Protein AF-A0A3N5TK48-F1 (afdb_monomer)

Solvent-accessible surface area (backbone atoms only — not comparable to full-atom values): 9896 Å² total; per-residue (Å²): 134,75,88,79,66,65,80,74,73,86,67,83,70,77,88,81,70,87,84,55,65,58,70,50,89,96,55,61,28,35,36,50,91,92,41,78,21,57,42,96,61,66,46,73,59,64,69,67,41,48,80,81,38,87,64,22,60,37,51,50,31,37,48,25,30,76,66,38,22,40,30,33,41,33,54,82,39,66,94,50,43,60,59,43,41,69,45,32,93,37,57,34,28,36,30,39,68,83,46,91,56,58,66,60,40,52,55,49,50,53,51,43,52,75,53,63,42,76,47,77,46,76,62,83,88,67,91,50,62,74,87,48,67,68,40,64,75,64,70,58,82,63,101,65,90,66,67,71,55,99,64,82,84,66,88,84,71,83,128

Nearest PDB structures (foldseek):
  5zbm-assembly2_B  TM=8.823E-01  e=1.093E-10  Nicotiana benthamiana
  5zbm-assembly1_A  TM=8.783E-01  e=1.514E-10  Nicotiana benthamiana
  1al7-assembly1_A  TM=8.445E-01  e=3.307E-10  Spinacia oleracea
  5zbn-assembly3_C  TM=8.612E-01  e=2.048E-09  Nicotiana benthamiana
  5zbn-assembly2_B  TM=8.604E-01  e=3.027E-09  Nicotiana benthamiana

Structure (mmCIF, N/CA/C/O backbone):
data_AF-A0A3N5TK48-F1
#
_entry.id   AF-A0A3N5TK48-F1
#
loop_
_atom_site.group_PDB
_atom_site.id
_atom_site.type_symbol
_atom_site.label_atom_id
_atom_site.label_alt_id
_atom_site.label_comp_id
_atom_site.label_asym_id
_atom_site.label_entity_id
_atom_site.label_seq_id
_atom_site.pdbx_PDB_ins_code
_atom_site.Cartn_x
_atom_site.Cartn_y
_atom_site.Cartn_z
_atom_site.occupancy
_atom_site.B_iso_or_equiv
_atom_site.auth_seq_id
_atom_site.auth_comp_id
_atom_site.auth_asym_id
_atom_site.auth_atom_id
_atom_site.pdbx_PDB_model_num
ATOM 1 N N . MET A 1 1 ? 28.668 -9.482 5.959 1.00 42.69 1 MET A N 1
ATOM 2 C CA . MET A 1 1 ? 27.608 -8.812 6.744 1.00 42.69 1 MET A CA 1
ATOM 3 C C . MET A 1 1 ? 26.898 -9.912 7.527 1.00 42.69 1 MET A C 1
ATOM 5 O O . MET A 1 1 ? 26.417 -10.837 6.895 1.00 42.69 1 MET A O 1
ATOM 9 N N . ASP A 1 2 ? 26.994 -9.922 8.860 1.00 41.50 2 ASP A N 1
ATOM 10 C CA . ASP A 1 2 ? 26.595 -11.064 9.711 1.00 41.50 2 ASP A CA 1
ATOM 11 C C . ASP A 1 2 ? 25.060 -11.125 9.914 1.00 41.50 2 ASP A C 1
ATOM 13 O O . ASP A 1 2 ? 24.502 -10.175 10.470 1.00 41.50 2 ASP A O 1
ATOM 17 N N . PRO A 1 3 ? 24.371 -12.211 9.504 1.00 46.03 3 PRO A N 1
ATOM 18 C CA . PRO A 1 3 ? 22.926 -12.391 9.681 1.00 46.03 3 PRO A CA 1
ATOM 19 C C . PRO A 1 3 ? 22.508 -12.740 11.124 1.00 46.03 3 PRO A C 1
ATOM 21 O O . PRO A 1 3 ? 21.320 -12.903 11.387 1.00 46.03 3 PRO A O 1
ATOM 24 N N . ARG A 1 4 ? 23.449 -12.827 12.077 1.00 48.75 4 ARG A N 1
ATOM 25 C CA . ARG A 1 4 ? 23.180 -13.067 13.510 1.00 48.75 4 ARG A CA 1
ATOM 26 C C . ARG A 1 4 ? 23.102 -11.799 14.358 1.00 48.75 4 ARG A C 1
ATOM 28 O O . ARG A 1 4 ? 23.160 -11.877 15.585 1.00 48.75 4 ARG A O 1
ATOM 35 N N . ARG A 1 5 ? 22.945 -10.620 13.749 1.00 43.94 5 ARG A N 1
ATOM 36 C CA . ARG A 1 5 ? 22.490 -9.459 14.521 1.00 43.94 5 ARG A CA 1
ATOM 37 C C . ARG A 1 5 ? 21.071 -9.761 15.002 1.00 43.94 5 ARG A C 1
ATOM 39 O O . ARG A 1 5 ? 20.143 -9.742 14.200 1.00 43.94 5 ARG A O 1
ATOM 46 N N . GLU A 1 6 ? 20.926 -10.043 16.302 1.00 41.06 6 GLU A N 1
ATOM 47 C CA . GLU A 1 6 ? 19.643 -9.934 17.007 1.00 41.06 6 GLU A CA 1
ATOM 48 C C . GLU A 1 6 ? 18.884 -8.709 16.475 1.00 41.06 6 GLU A C 1
ATOM 50 O O . GLU A 1 6 ? 19.536 -7.684 16.218 1.00 41.06 6 GLU A O 1
ATOM 55 N N . PRO A 1 7 ? 17.544 -8.760 16.320 1.00 46.16 7 PRO A N 1
ATOM 56 C CA . PRO A 1 7 ? 16.786 -7.551 16.037 1.00 46.16 7 PRO A CA 1
ATOM 57 C C . PRO A 1 7 ? 17.193 -6.536 17.098 1.00 46.16 7 PRO A C 1
ATOM 59 O O . PRO A 1 7 ? 17.013 -6.782 18.292 1.00 46.16 7 PRO A O 1
ATOM 62 N N . ALA A 1 8 ? 17.854 -5.458 16.664 1.00 47.41 8 ALA A N 1
ATOM 63 C CA . ALA A 1 8 ? 18.360 -4.443 17.565 1.00 47.41 8 ALA A CA 1
ATOM 64 C C . ALA A 1 8 ? 17.196 -4.064 18.477 1.00 47.41 8 ALA A C 1
ATOM 66 O O . ALA A 1 8 ? 16.165 -3.610 17.979 1.00 47.41 8 ALA A O 1
ATOM 67 N N . ARG A 1 9 ? 17.324 -4.347 19.785 1.00 45.56 9 ARG A N 1
ATOM 68 C CA . ARG A 1 9 ? 16.302 -3.992 20.773 1.00 45.56 9 ARG A CA 1
ATOM 69 C C . ARG A 1 9 ? 15.872 -2.570 20.454 1.00 45.56 9 ARG A C 1
ATOM 71 O O . ARG A 1 9 ? 16.748 -1.703 20.395 1.00 45.56 9 ARG A O 1
ATOM 78 N N . LEU A 1 10 ? 14.575 -2.355 20.216 1.00 40.59 10 LEU A N 1
ATOM 79 C CA . LEU A 1 10 ? 13.999 -1.024 20.053 1.00 40.59 10 LEU A CA 1
ATOM 80 C C . LEU A 1 10 ? 14.363 -0.230 21.315 1.00 40.59 10 LEU A C 1
ATOM 82 O O . LEU A 1 10 ? 13.679 -0.287 22.334 1.00 40.59 10 LEU A O 1
ATOM 86 N N . ARG A 1 11 ? 15.501 0.467 21.291 1.00 42.59 11 ARG A N 1
ATOM 87 C CA . ARG A 1 11 ? 15.764 1.538 22.235 1.00 42.59 11 ARG A CA 1
ATOM 88 C C . ARG A 1 11 ? 14.782 2.614 21.828 1.00 42.59 11 ARG A C 1
ATOM 90 O O . ARG A 1 11 ? 14.795 3.022 20.670 1.00 42.59 11 ARG A O 1
ATOM 97 N N . ALA A 1 12 ? 13.918 3.009 22.758 1.00 44.69 12 ALA A N 1
ATOM 98 C CA . ALA A 1 12 ? 13.071 4.174 22.592 1.00 44.69 12 ALA A CA 1
ATOM 99 C C . ALA A 1 12 ? 13.972 5.344 22.172 1.00 44.69 12 ALA A C 1
ATOM 101 O O . ALA A 1 12 ? 14.741 5.872 22.975 1.00 44.69 12 ALA A O 1
ATOM 102 N N . LEU A 1 13 ? 13.959 5.660 20.879 1.00 43.06 13 LEU A N 1
ATOM 103 C CA . LEU A 1 13 ? 14.548 6.879 20.358 1.00 43.06 13 LEU A CA 1
ATOM 104 C C . LEU A 1 13 ? 13.696 8.008 20.938 1.00 43.06 13 LEU A C 1
ATOM 106 O O . LEU A 1 13 ? 12.469 7.963 20.834 1.00 43.06 13 LEU A O 1
ATOM 110 N N . GLY A 1 14 ? 14.352 8.939 21.634 1.00 40.03 14 GLY A N 1
ATOM 111 C CA . GLY A 1 14 ? 13.708 10.077 22.286 1.00 40.03 14 GLY A CA 1
ATOM 112 C C . GLY A 1 14 ? 12.764 10.802 21.330 1.00 40.03 14 GLY A C 1
ATOM 113 O O . GLY A 1 14 ? 13.071 10.929 20.148 1.00 40.03 14 GLY A O 1
ATOM 114 N N . ASP A 1 15 ? 11.617 11.210 21.869 1.00 45.62 15 ASP A N 1
ATOM 115 C CA . ASP A 1 15 ? 10.417 11.657 21.160 1.00 45.62 15 ASP A CA 1
ATOM 116 C C . ASP A 1 15 ? 10.693 12.783 20.142 1.00 45.62 15 ASP A C 1
ATOM 118 O O . ASP A 1 15 ? 10.875 13.940 20.535 1.00 45.62 15 ASP A O 1
ATOM 122 N N . PRO A 1 16 ? 10.741 12.483 18.830 1.00 43.84 16 PRO A N 1
ATOM 123 C CA . PRO A 1 16 ? 10.844 13.496 17.802 1.00 43.84 16 PRO A CA 1
ATOM 124 C C . PRO A 1 16 ? 9.425 13.861 17.351 1.00 43.84 16 PRO A C 1
ATOM 126 O O . PRO A 1 16 ? 8.754 13.076 16.684 1.00 43.84 16 PRO A O 1
ATOM 129 N N . SER A 1 17 ? 9.021 15.091 17.675 1.00 41.19 17 SER A N 1
ATOM 130 C CA . SER A 1 17 ? 7.797 15.809 17.273 1.00 41.19 17 SER A CA 1
ATOM 131 C C . SER A 1 17 ? 6.528 15.567 18.114 1.00 41.19 17 SER A C 1
ATOM 133 O O . SER A 1 17 ? 5.862 14.538 18.047 1.00 41.19 17 SER A O 1
ATOM 135 N N . ALA A 1 18 ? 6.148 16.615 18.849 1.00 46.41 18 ALA A N 1
ATOM 136 C CA . ALA A 1 18 ? 4.893 16.747 19.586 1.00 46.41 18 ALA A CA 1
ATOM 137 C C . ALA 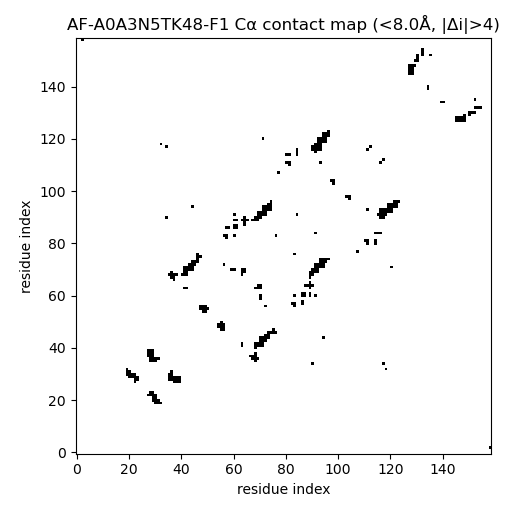A 1 18 ? 3.661 16.995 18.681 1.00 46.41 18 ALA A C 1
ATOM 139 O O . ALA A 1 18 ? 2.554 17.132 19.193 1.00 46.41 18 ALA A O 1
ATOM 140 N N . ASP A 1 19 ? 3.829 17.023 17.354 1.00 49.12 19 ASP A N 1
ATOM 141 C CA . ASP A 1 19 ? 2.7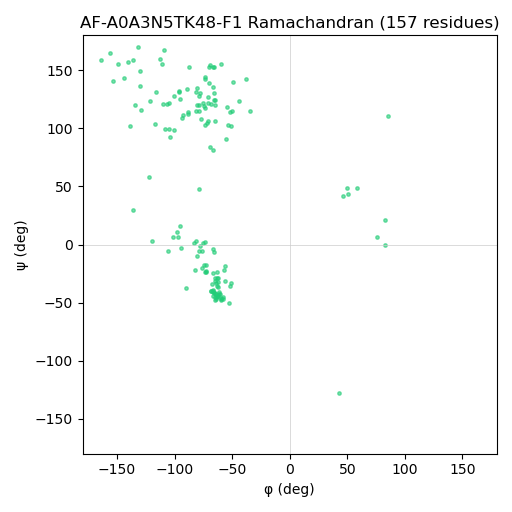73 17.417 16.406 1.00 49.12 19 ASP A CA 1
ATOM 142 C C . ASP A 1 19 ? 1.959 16.251 15.821 1.00 49.12 19 ASP A C 1
ATOM 144 O O . ASP A 1 19 ? 1.008 16.478 15.079 1.00 49.12 19 ASP A O 1
ATOM 148 N N . ALA A 1 20 ? 2.282 14.997 16.150 1.00 53.59 20 ALA A N 1
ATOM 149 C CA . ALA A 1 20 ? 1.630 13.835 15.531 1.00 53.59 20 ALA A CA 1
ATOM 150 C C . ALA A 1 20 ? 0.894 12.907 16.508 1.00 53.59 20 ALA A C 1
ATOM 152 O O . ALA A 1 20 ? 0.429 11.848 16.096 1.00 53.59 20 ALA A O 1
ATOM 153 N N . ARG A 1 21 ? 0.838 13.225 17.809 1.00 56.31 21 ARG A N 1
ATOM 154 C CA . ARG A 1 21 ? 0.371 12.272 18.829 1.00 56.31 21 ARG A CA 1
ATOM 155 C C . ARG A 1 21 ? -0.514 12.936 19.871 1.00 56.31 21 ARG A C 1
ATOM 157 O O . ARG A 1 21 ? -0.026 13.500 20.846 1.00 56.31 21 ARG A O 1
ATOM 164 N N . ARG A 1 22 ? -1.827 12.753 19.743 1.00 57.84 22 ARG A N 1
ATOM 165 C CA . ARG A 1 22 ? -2.741 12.891 20.880 1.00 57.84 22 ARG A CA 1
ATOM 166 C C . ARG A 1 22 ? -3.093 11.497 21.394 1.00 57.84 22 ARG A C 1
ATOM 168 O O . ARG A 1 22 ? -3.937 10.817 20.823 1.00 57.84 22 ARG A O 1
ATOM 175 N N . SER A 1 23 ? -2.416 11.056 22.453 1.00 58.44 23 SER A N 1
ATOM 176 C CA . SER A 1 23 ? -2.809 9.843 23.180 1.00 58.44 23 SER A CA 1
ATOM 177 C C . SER A 1 23 ? -4.103 10.126 23.943 1.00 58.44 23 SER A C 1
ATOM 179 O O . SER A 1 23 ? -4.172 11.063 24.743 1.00 58.44 23 SER A O 1
ATOM 181 N N . LEU A 1 24 ? -5.148 9.346 23.670 1.00 58.47 24 LEU A N 1
ATOM 182 C CA . LEU A 1 24 ? -6.387 9.377 24.443 1.00 58.47 24 LEU A CA 1
ATOM 183 C C . LEU A 1 24 ? -6.161 8.536 25.711 1.00 58.47 24 LEU A C 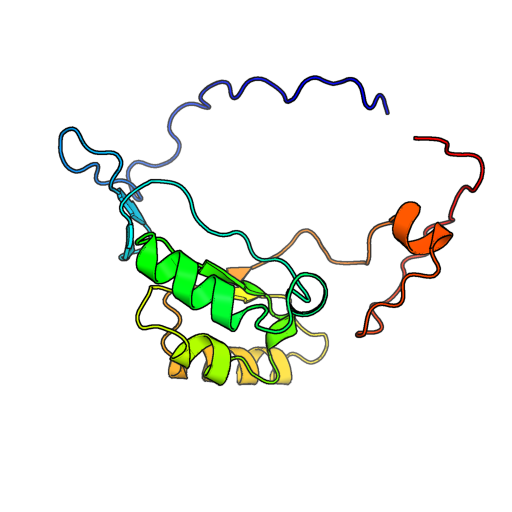1
ATOM 185 O O . LEU A 1 24 ? -5.801 7.365 25.628 1.00 58.47 24 LEU A O 1
ATOM 189 N N . ALA A 1 25 ? -6.300 9.169 26.879 1.00 53.00 25 ALA A N 1
ATOM 190 C CA . ALA A 1 25 ? -5.928 8.657 28.202 1.00 53.00 25 ALA A CA 1
ATOM 191 C C . ALA A 1 25 ? -6.109 7.131 28.395 1.00 53.00 25 ALA A C 1
ATOM 193 O O . ALA A 1 25 ? -7.228 6.626 28.417 1.00 53.00 25 ALA A O 1
ATOM 194 N N . GLY A 1 26 ? -4.996 6.409 28.592 1.00 65.38 26 GLY A N 1
ATOM 195 C CA . GLY A 1 26 ? -4.974 5.012 29.054 1.00 65.38 26 GLY A CA 1
ATOM 196 C C . GLY A 1 26 ? -5.179 3.918 27.994 1.00 65.38 26 GLY A C 1
ATOM 197 O O . GLY A 1 26 ? -5.129 2.743 28.353 1.00 65.38 26 GLY A O 1
ATOM 198 N N . GLY A 1 27 ? -5.382 4.267 26.718 1.00 76.44 27 GLY A N 1
ATOM 199 C CA . GLY A 1 27 ? -5.505 3.315 25.604 1.00 76.44 27 GLY A CA 1
ATOM 200 C C . GLY A 1 27 ? -4.308 3.328 24.644 1.00 76.44 27 GLY A C 1
ATOM 201 O O . GLY A 1 27 ? -3.493 4.247 24.658 1.00 76.44 27 GLY A O 1
ATOM 202 N N . SER A 1 28 ? -4.212 2.323 23.767 1.00 86.88 28 SER A N 1
ATOM 203 C CA . SER A 1 28 ? -3.243 2.301 22.655 1.00 86.88 28 SER A CA 1
ATOM 204 C C . SER A 1 28 ? -3.641 3.202 21.479 1.00 86.88 28 SER A C 1
ATOM 206 O O . SER A 1 28 ? -2.872 3.337 20.531 1.00 86.88 28 SER A O 1
ATOM 208 N N . SER A 1 29 ? -4.829 3.809 21.521 1.00 92.06 29 SER A N 1
ATOM 209 C CA . SER A 1 29 ? -5.352 4.605 20.416 1.00 92.06 29 SER A CA 1
ATOM 210 C C . SER A 1 29 ? -4.590 5.916 20.237 1.00 92.06 29 SER A C 1
ATOM 212 O O . SER A 1 29 ? -4.246 6.600 21.207 1.00 92.06 29 SER A O 1
ATOM 214 N N . ILE A 1 30 ? -4.349 6.258 18.973 1.00 93.81 30 ILE A N 1
ATOM 215 C CA . ILE A 1 30 ? -3.720 7.507 18.556 1.00 93.81 30 ILE A CA 1
ATOM 216 C C . ILE A 1 30 ? -4.477 8.100 17.368 1.00 93.81 30 ILE A C 1
ATOM 218 O O . ILE A 1 30 ? -5.147 7.390 16.618 1.00 93.81 30 ILE A O 1
ATOM 222 N N . GLU A 1 31 ? -4.313 9.401 17.173 1.00 93.25 31 GLU A N 1
ATOM 223 C CA . GLU A 1 31 ? -4.644 10.074 15.922 1.00 93.25 31 GLU A CA 1
ATOM 224 C C . GLU A 1 31 ? -3.352 10.296 15.131 1.00 93.25 31 GLU A C 1
ATOM 226 O O . GLU A 1 31 ? -2.385 10.827 15.675 1.00 93.25 31 GLU A O 1
ATOM 231 N N . LEU A 1 32 ? -3.322 9.868 13.870 1.00 92.50 32 LEU A N 1
ATOM 232 C CA . LEU A 1 32 ? -2.166 9.964 12.986 1.00 92.50 32 LEU A CA 1
ATOM 233 C C . LEU A 1 32 ? -2.595 10.600 11.659 1.00 92.50 32 LEU A C 1
ATOM 235 O O . LEU A 1 32 ? -3.402 10.023 10.934 1.00 92.50 32 LEU A O 1
ATOM 239 N N . LEU A 1 33 ? -2.061 11.786 11.341 1.00 90.88 33 LEU A N 1
ATOM 240 C CA . LEU A 1 33 ? -2.416 12.564 10.138 1.00 90.88 33 LEU A CA 1
ATOM 241 C C . LEU A 1 33 ? -3.942 12.748 9.966 1.00 90.88 33 LEU A C 1
ATOM 243 O O . LEU A 1 33 ? -4.479 12.555 8.878 1.00 90.88 33 LEU A O 1
ATOM 247 N N . GLY A 1 34 ? -4.656 13.055 11.055 1.00 89.62 34 GLY A N 1
ATOM 248 C CA . GLY A 1 34 ? -6.117 13.214 11.055 1.00 89.62 34 GLY A CA 1
ATOM 249 C C . GLY A 1 34 ? -6.914 11.903 11.006 1.00 89.62 34 GLY A C 1
ATOM 250 O O . GLY A 1 34 ? -8.134 11.932 10.873 1.00 89.62 34 GLY A O 1
ATOM 251 N N . THR A 1 35 ? -6.249 10.744 11.102 1.00 90.69 35 THR A N 1
ATOM 252 C CA . THR A 1 35 ? -6.890 9.421 11.137 1.00 90.69 35 THR A CA 1
ATOM 253 C C . THR A 1 35 ? -6.765 8.792 12.522 1.00 90.69 35 THR A C 1
ATOM 255 O O . THR A 1 35 ? -5.657 8.530 12.989 1.00 90.69 35 THR A O 1
ATOM 258 N N . SER A 1 36 ? -7.891 8.478 13.161 1.00 93.00 36 SER A N 1
ATOM 259 C CA . SER A 1 36 ? -7.906 7.724 14.420 1.00 93.00 36 SER A CA 1
ATOM 260 C C . SER A 1 36 ? -7.689 6.229 14.179 1.00 93.00 36 SER A C 1
ATOM 262 O O . SER A 1 36 ? -8.380 5.626 13.358 1.00 93.00 36 SER A O 1
ATOM 264 N N . ILE A 1 37 ? -6.764 5.625 14.927 1.00 95.00 37 ILE A N 1
ATOM 265 C CA . ILE A 1 37 ? -6.497 4.179 14.929 1.00 95.00 37 ILE A CA 1
ATOM 266 C C . ILE A 1 37 ? -6.466 3.634 16.362 1.00 95.00 37 ILE A C 1
ATOM 268 O O . ILE A 1 37 ? -6.098 4.346 17.301 1.00 95.00 37 ILE A O 1
ATOM 272 N N . ASP A 1 38 ? -6.849 2.368 16.550 1.00 94.94 38 ASP A N 1
ATOM 273 C CA . ASP A 1 38 ? -6.975 1.756 17.890 1.00 94.94 38 ASP A CA 1
ATOM 274 C C . ASP A 1 38 ? -5.612 1.398 18.523 1.00 94.94 38 ASP A C 1
ATOM 276 O O . ASP A 1 38 ? -5.503 1.252 19.744 1.00 94.94 38 ASP A O 1
ATOM 280 N N . ALA A 1 39 ? -4.557 1.280 17.713 1.00 93.31 39 ALA A N 1
ATOM 281 C CA . ALA A 1 39 ? -3.185 1.002 18.142 1.00 93.31 39 ALA A CA 1
ATOM 282 C C . ALA A 1 39 ? -2.169 1.648 17.180 1.00 93.31 39 ALA A C 1
ATOM 284 O O . ALA A 1 39 ? -2.491 1.816 16.004 1.00 93.31 39 ALA A O 1
ATOM 285 N N . PRO A 1 40 ? -0.925 1.950 17.609 1.00 94.31 40 PRO A N 1
ATOM 286 C CA . PRO A 1 40 ? 0.095 2.586 16.770 1.00 94.31 40 PRO A CA 1
ATOM 287 C C . PRO A 1 40 ? 0.767 1.577 15.816 1.00 94.31 40 PRO A C 1
ATOM 289 O O . PRO A 1 40 ? 1.991 1.493 15.736 1.00 94.31 40 PRO A O 1
ATOM 292 N N . VAL A 1 41 ? -0.033 0.762 15.129 1.00 95.81 41 VAL A N 1
ATOM 293 C CA . VAL A 1 41 ? 0.411 -0.307 14.228 1.00 95.81 41 VAL A CA 1
ATOM 294 C C . VAL A 1 41 ? -0.412 -0.232 12.956 1.00 95.81 41 VAL A C 1
ATOM 296 O O . VAL A 1 41 ? -1.628 -0.375 13.019 1.00 95.81 41 VAL A O 1
ATOM 299 N N . LEU A 1 42 ? 0.249 -0.040 11.816 1.00 97.81 42 LEU A N 1
ATOM 300 C CA . LEU A 1 42 ? -0.361 0.043 10.489 1.00 97.81 42 LEU A CA 1
ATOM 301 C C . LEU A 1 42 ? 0.047 -1.169 9.645 1.00 97.81 42 LEU A C 1
ATOM 303 O O . LEU A 1 42 ? 1.085 -1.787 9.894 1.00 97.81 42 LEU A O 1
ATOM 307 N N . VAL A 1 43 ? -0.726 -1.472 8.601 1.00 98.50 43 VAL A N 1
ATOM 308 C CA . VAL A 1 43 ? -0.295 -2.432 7.577 1.00 98.50 43 VAL A CA 1
ATOM 309 C C . VAL A 1 43 ? 0.630 -1.717 6.594 1.00 98.50 43 VAL A C 1
ATOM 311 O O . VAL A 1 43 ? 0.203 -0.804 5.888 1.00 98.50 43 VAL A O 1
ATOM 314 N N . ALA A 1 44 ? 1.898 -2.128 6.560 1.00 98.38 44 ALA A N 1
ATOM 315 C CA . ALA A 1 44 ? 2.899 -1.601 5.636 1.00 98.38 44 ALA A CA 1
ATOM 316 C C . ALA A 1 44 ? 2.561 -1.946 4.169 1.00 98.38 44 ALA A C 1
ATOM 318 O O . ALA A 1 44 ? 1.932 -2.979 3.918 1.00 98.38 44 ALA A O 1
ATOM 319 N N . PRO A 1 45 ? 3.005 -1.134 3.192 1.00 98.00 45 PRO A N 1
ATOM 320 C CA . PRO A 1 45 ? 2.782 -1.440 1.788 1.00 98.00 45 PRO A CA 1
ATOM 321 C C . PRO A 1 45 ? 3.648 -2.623 1.359 1.00 98.00 45 PRO A C 1
ATOM 323 O O . PRO A 1 45 ? 4.866 -2.619 1.531 1.00 98.00 45 PRO A O 1
ATOM 326 N N . TRP A 1 46 ? 3.018 -3.634 0.766 1.00 95.81 46 TRP A N 1
ATOM 327 C CA . TRP A 1 46 ? 3.704 -4.764 0.146 1.00 95.81 46 TRP A CA 1
ATOM 328 C C . TRP A 1 46 ? 2.946 -5.221 -1.098 1.00 95.81 46 TRP A C 1
ATOM 330 O O . TRP A 1 46 ? 1.716 -5.145 -1.153 1.00 95.81 46 TRP A O 1
ATOM 340 N N . ALA A 1 47 ? 3.709 -5.630 -2.109 1.00 92.56 47 ALA A N 1
ATOM 341 C CA . ALA A 1 47 ? 3.218 -5.890 -3.454 1.00 92.56 47 ALA A CA 1
ATOM 342 C C . ALA A 1 47 ? 2.711 -7.328 -3.645 1.00 92.56 47 ALA A C 1
ATOM 344 O O . ALA A 1 47 ? 3.224 -8.261 -3.025 1.00 92.56 47 ALA A O 1
ATOM 345 N N . TYR A 1 48 ? 1.778 -7.497 -4.585 1.00 92.50 48 TYR A N 1
ATOM 346 C CA . TYR A 1 48 ? 1.303 -8.787 -5.107 1.00 92.50 48 TYR A CA 1
ATOM 347 C C . TYR A 1 48 ? 0.725 -9.733 -4.058 1.00 92.50 48 TYR A C 1
ATOM 349 O O . TYR A 1 48 ? 1.039 -10.927 -4.029 1.00 92.50 48 TYR A O 1
ATOM 357 N N . GLN A 1 49 ? -0.175 -9.228 -3.221 1.00 96.88 49 GLN A N 1
ATOM 358 C CA . GLN A 1 49 ? -0.769 -10.011 -2.137 1.00 96.88 49 GLN A CA 1
ATOM 359 C C . GLN A 1 49 ? -1.586 -11.197 -2.665 1.00 96.88 49 GLN A C 1
ATOM 361 O O . GLN A 1 49 ? -1.695 -12.220 -1.987 1.00 96.88 49 GLN A O 1
ATOM 366 N N . LYS A 1 50 ? -2.063 -11.118 -3.917 1.00 95.00 50 LYS A N 1
ATOM 367 C CA . LYS A 1 50 ? -2.692 -12.241 -4.632 1.00 95.00 50 LYS A CA 1
ATOM 368 C C . LYS A 1 50 ? -1.811 -13.490 -4.757 1.00 95.00 50 LYS A C 1
ATOM 370 O O . LYS A 1 50 ? -2.340 -14.587 -4.906 1.00 95.00 50 LYS A O 1
ATOM 375 N N . ARG A 1 51 ? -0.481 -13.360 -4.647 1.00 91.06 51 ARG A N 1
ATOM 376 C CA . ARG A 1 51 ? 0.431 -14.519 -4.594 1.00 91.06 51 ARG A CA 1
ATOM 377 C C . ARG A 1 51 ? 0.378 -15.256 -3.255 1.00 91.06 51 ARG A C 1
ATOM 379 O O . ARG A 1 51 ? 0.718 -16.431 -3.213 1.00 91.06 51 ARG A O 1
ATOM 386 N N . ALA A 1 52 ? -0.036 -14.584 -2.180 1.00 95.44 52 ALA A N 1
ATOM 387 C CA . ALA A 1 52 ? -0.221 -15.198 -0.867 1.00 95.44 52 ALA A CA 1
ATOM 388 C C . ALA A 1 52 ? -1.644 -15.749 -0.679 1.00 95.44 52 ALA A C 1
ATOM 390 O O . ALA A 1 52 ? -1.816 -16.801 -0.068 1.00 95.44 52 ALA A O 1
ATOM 391 N N . HIS A 1 53 ? -2.662 -15.054 -1.196 1.00 97.88 53 HIS A N 1
ATOM 392 C CA . HIS A 1 53 ? -4.061 -15.476 -1.107 1.00 97.88 53 HIS A CA 1
ATOM 393 C C . HIS A 1 53 ? -4.882 -14.904 -2.273 1.00 97.88 53 HIS A C 1
ATOM 395 O O . HIS A 1 53 ? -4.703 -13.726 -2.563 1.00 97.88 53 HIS A O 1
ATOM 401 N N . PRO A 1 54 ? -5.830 -15.642 -2.890 1.00 97.44 54 PRO A N 1
ATOM 402 C CA . PRO A 1 54 ? -6.595 -15.168 -4.055 1.00 97.44 54 PRO A CA 1
ATOM 403 C C . PRO A 1 54 ? -7.277 -13.799 -3.887 1.00 97.44 54 PRO A C 1
ATOM 405 O O . PRO A 1 54 ? -7.316 -13.009 -4.828 1.00 97.44 54 PRO A O 1
ATOM 408 N N . ASP A 1 55 ? -7.764 -13.496 -2.682 1.00 97.50 55 ASP A N 1
ATOM 409 C CA . ASP A 1 55 ? -8.414 -12.210 -2.378 1.00 97.50 55 ASP A CA 1
ATOM 410 C C . ASP A 1 55 ? -7.441 -11.020 -2.282 1.00 97.50 5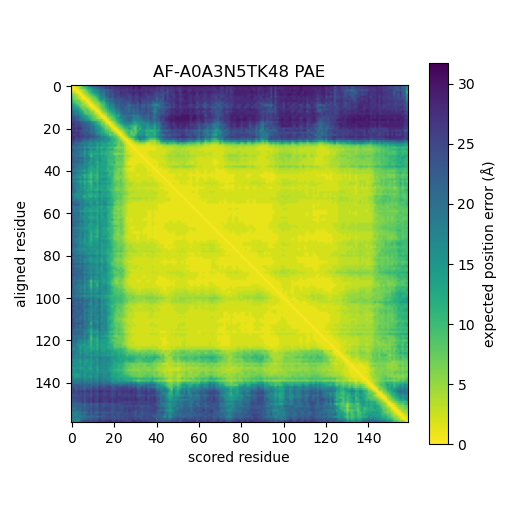5 ASP A C 1
ATOM 412 O O . ASP A 1 55 ? -7.875 -9.868 -2.324 1.00 97.50 55 ASP A O 1
ATOM 416 N N . GLY A 1 56 ? -6.143 -11.290 -2.116 1.00 98.00 56 GLY A N 1
ATOM 417 C CA . GLY A 1 56 ? -5.066 -10.305 -2.054 1.00 98.00 56 GLY A CA 1
ATOM 418 C C . GLY A 1 56 ? -5.376 -9.063 -1.215 1.00 98.00 56 GLY A C 1
ATOM 419 O O . GLY A 1 56 ? -5.797 -9.130 -0.059 1.00 98.00 56 GLY A O 1
ATOM 420 N N . GLU A 1 57 ? -5.163 -7.911 -1.835 1.00 98.56 57 GLU A N 1
ATOM 421 C CA . GLU A 1 57 ? -5.241 -6.585 -1.240 1.00 98.56 57 GLU A CA 1
ATOM 422 C C . GLU A 1 57 ? -6.646 -6.249 -0.729 1.00 98.56 57 GLU A C 1
ATOM 424 O O . GLU A 1 57 ? -6.782 -5.540 0.268 1.00 98.56 57 GLU A O 1
ATOM 429 N N . LEU A 1 58 ? -7.695 -6.810 -1.341 1.00 98.62 58 LEU A N 1
ATOM 430 C CA . LEU A 1 58 ? -9.082 -6.593 -0.924 1.00 98.62 58 LEU A CA 1
ATOM 431 C C . LEU A 1 58 ? -9.338 -7.243 0.444 1.00 98.62 58 LEU A C 1
ATOM 433 O O . LEU A 1 58 ? -9.998 -6.653 1.305 1.00 98.62 58 LEU A O 1
ATOM 437 N N . ALA A 1 59 ? -8.795 -8.443 0.682 1.00 98.62 59 ALA A N 1
ATOM 438 C CA . ALA A 1 59 ? -8.877 -9.085 1.994 1.00 98.62 59 ALA A CA 1
ATOM 439 C C . ALA A 1 59 ? -8.103 -8.297 3.057 1.00 98.62 59 ALA A C 1
ATOM 441 O O . ALA A 1 59 ? -8.618 -8.102 4.163 1.00 98.62 59 ALA A O 1
ATOM 442 N N . THR A 1 60 ? -6.916 -7.790 2.720 1.00 98.75 60 THR A N 1
ATOM 443 C CA . THR A 1 60 ? -6.100 -6.971 3.628 1.00 98.75 60 THR A CA 1
ATOM 444 C C . THR A 1 60 ? -6.783 -5.647 3.971 1.00 98.75 60 THR A C 1
ATOM 446 O O . THR A 1 60 ? -6.834 -5.285 5.147 1.00 98.75 60 THR A O 1
ATOM 449 N N . ALA A 1 61 ? -7.401 -4.970 2.999 1.00 98.69 61 ALA A N 1
ATOM 450 C CA . ALA A 1 61 ? -8.152 -3.732 3.221 1.00 98.69 61 ALA A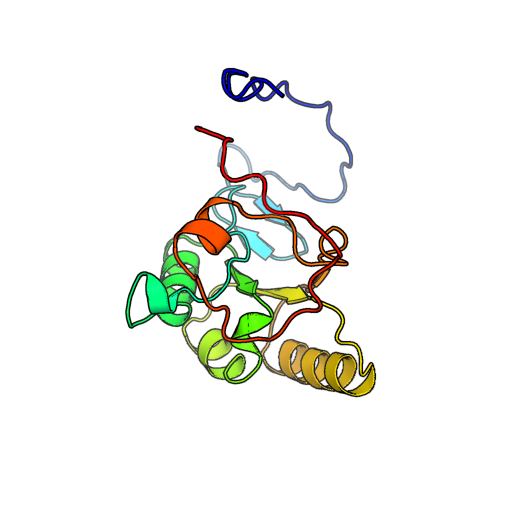 CA 1
ATOM 451 C C . ALA A 1 61 ? -9.341 -3.943 4.172 1.00 98.69 61 ALA A C 1
ATOM 453 O O . ALA A 1 61 ? -9.589 -3.141 5.078 1.00 98.69 61 ALA A O 1
ATOM 454 N N . ARG A 1 62 ? -10.063 -5.060 4.021 1.00 98.75 62 ARG A N 1
ATOM 455 C CA . ARG A 1 62 ? -11.143 -5.449 4.943 1.00 98.75 62 ARG A CA 1
ATOM 456 C C . ARG A 1 62 ? -10.610 -5.798 6.330 1.00 98.75 62 ARG A C 1
ATOM 458 O O . ARG A 1 62 ? -11.238 -5.456 7.328 1.00 98.75 62 ARG A O 1
ATOM 465 N N . ALA A 1 63 ? -9.475 -6.488 6.410 1.00 98.62 63 ALA A N 1
ATOM 466 C CA . ALA A 1 63 ? -8.863 -6.862 7.680 1.00 98.62 63 ALA A CA 1
ATOM 467 C C . ALA A 1 63 ? -8.360 -5.639 8.460 1.00 98.62 63 ALA A C 1
ATOM 469 O O . ALA A 1 63 ? -8.654 -5.534 9.648 1.00 98.62 63 ALA A O 1
ATOM 470 N N . ALA A 1 64 ? -7.690 -4.693 7.796 1.00 98.50 64 ALA A N 1
ATOM 471 C CA . ALA A 1 64 ? -7.235 -3.442 8.401 1.00 98.50 64 ALA A CA 1
ATOM 472 C C . ALA A 1 64 ? -8.410 -2.613 8.939 1.00 98.50 64 ALA A C 1
ATOM 474 O O . ALA A 1 64 ? -8.367 -2.158 10.080 1.00 98.50 64 ALA A O 1
ATOM 475 N N . ALA A 1 65 ? -9.506 -2.522 8.174 1.00 98.25 65 ALA A N 1
ATOM 476 C CA . ALA A 1 65 ? -10.735 -1.870 8.622 1.00 98.25 65 ALA A CA 1
ATOM 477 C C . ALA A 1 65 ? -11.319 -2.525 9.885 1.00 98.25 65 ALA A C 1
ATOM 479 O O . ALA A 1 65 ? -11.624 -1.833 10.854 1.00 98.25 65 ALA A O 1
ATOM 480 N N . ARG A 1 66 ? -11.424 -3.863 9.921 1.00 98.31 66 ARG A N 1
ATOM 481 C CA . ARG A 1 66 ? -11.896 -4.595 11.115 1.00 98.31 66 ARG A CA 1
ATOM 482 C C . ARG A 1 66 ? -10.973 -4.416 12.319 1.00 98.31 66 ARG A C 1
ATOM 484 O O . ARG A 1 66 ? -11.456 -4.347 13.444 1.00 98.31 66 ARG A O 1
ATOM 491 N N . ALA A 1 67 ? -9.667 -4.339 12.081 1.00 97.50 67 ALA A N 1
ATOM 492 C CA . ALA A 1 67 ? -8.661 -4.061 13.101 1.00 97.50 67 ALA A CA 1
ATOM 493 C C . ALA A 1 67 ? -8.579 -2.571 13.479 1.00 97.50 67 ALA A C 1
ATOM 495 O O . ALA A 1 67 ? -7.776 -2.217 14.338 1.00 97.50 67 ALA A O 1
ATOM 496 N N . LYS A 1 68 ? -9.392 -1.711 12.843 1.00 97.06 68 LYS A N 1
ATOM 497 C CA . LYS A 1 68 ? -9.427 -0.255 13.033 1.00 97.06 68 LYS A CA 1
ATOM 498 C C . LYS A 1 68 ? -8.038 0.374 12.940 1.00 97.06 68 LYS A C 1
ATOM 500 O O . LYS A 1 68 ? -7.606 1.147 13.797 1.00 97.06 68 LYS A O 1
ATOM 505 N N . THR A 1 69 ? -7.336 0.001 11.879 1.00 97.88 69 THR A N 1
ATOM 506 C CA . THR A 1 69 ? -6.049 0.578 11.520 1.00 97.88 69 THR A CA 1
ATOM 507 C C . THR A 1 69 ? -6.005 0.952 10.043 1.00 97.88 69 THR A C 1
ATOM 509 O O . THR A 1 69 ? -6.888 0.601 9.259 1.00 97.88 69 THR A O 1
ATOM 512 N N . VAL A 1 70 ? -4.956 1.676 9.672 1.00 98.44 70 VAL A N 1
ATOM 513 C CA . VAL A 1 70 ? -4.663 2.074 8.303 1.00 98.44 70 VAL A CA 1
ATOM 514 C C . VAL A 1 70 ? -4.001 0.927 7.548 1.00 98.44 70 VAL A C 1
ATOM 516 O O . VAL A 1 70 ? -3.039 0.314 8.023 1.00 98.44 70 VAL A O 1
ATOM 519 N N . MET A 1 71 ? -4.470 0.699 6.323 1.00 98.62 71 MET A N 1
ATOM 520 C CA . MET A 1 71 ? -3.695 -0.010 5.309 1.00 98.62 71 MET A CA 1
ATOM 521 C C . MET A 1 71 ? -2.969 0.988 4.413 1.00 98.62 71 MET A C 1
ATOM 523 O O . MET A 1 71 ? -3.603 1.845 3.799 1.00 98.62 71 MET A O 1
ATOM 527 N N . VAL A 1 72 ? -1.650 0.850 4.293 1.00 98.69 72 VAL A N 1
ATOM 528 C CA . VAL A 1 72 ? -0.883 1.531 3.250 1.00 98.69 72 VAL A CA 1
ATOM 529 C C . VAL A 1 72 ? -0.863 0.627 2.015 1.00 98.69 72 VAL A C 1
ATOM 531 O O . VAL A 1 72 ? -0.325 -0.478 2.046 1.00 98.69 72 VAL A O 1
ATOM 534 N N . VAL A 1 73 ? -1.498 1.067 0.935 1.00 98.62 73 VAL A N 1
ATOM 535 C CA . VAL A 1 73 ? -1.712 0.295 -0.294 1.00 98.62 73 VAL A CA 1
ATOM 536 C C . VAL A 1 73 ? -0.546 0.504 -1.256 1.00 98.62 73 VAL A C 1
ATOM 538 O O . VAL A 1 73 ? -0.115 1.630 -1.460 1.00 98.62 73 VAL A O 1
ATOM 541 N N . SER A 1 74 ? -0.024 -0.572 -1.847 1.00 97.81 74 SER A N 1
ATOM 542 C CA . SER A 1 74 ? 1.104 -0.502 -2.785 1.00 97.81 74 SER A CA 1
ATOM 543 C C . SER A 1 74 ? 0.704 0.077 -4.148 1.00 97.81 74 SER A C 1
ATOM 545 O O . SER A 1 74 ? -0.343 -0.289 -4.687 1.00 97.81 74 SER A O 1
ATOM 547 N N . SER A 1 75 ? 1.604 0.852 -4.771 1.00 95.62 75 SER A N 1
ATOM 548 C CA . SER A 1 75 ? 1.479 1.299 -6.174 1.00 95.62 75 SER A CA 1
ATOM 549 C C . SER A 1 75 ? 1.321 0.149 -7.181 1.00 95.62 75 SER A C 1
ATOM 551 O O . SER A 1 75 ? 0.829 0.361 -8.282 1.00 95.62 75 SER A O 1
ATOM 553 N N . THR A 1 76 ? 1.671 -1.088 -6.813 1.00 93.12 76 THR A N 1
ATOM 554 C CA . THR A 1 76 ? 1.443 -2.284 -7.655 1.00 93.12 76 THR A CA 1
ATOM 555 C C . THR A 1 76 ? -0.035 -2.625 -7.871 1.00 93.12 76 THR A C 1
ATOM 557 O O . THR A 1 76 ? -0.357 -3.513 -8.655 1.00 93.12 76 THR A O 1
ATOM 560 N N . THR A 1 77 ? -0.938 -1.913 -7.195 1.00 96.06 77 THR A N 1
ATOM 561 C CA . THR A 1 77 ? -2.391 -2.020 -7.368 1.00 96.06 77 THR A CA 1
ATOM 562 C C . THR A 1 77 ? -2.972 -0.954 -8.298 1.00 96.06 77 THR A C 1
ATOM 564 O O . THR A 1 77 ? -4.188 -0.869 -8.406 1.00 96.06 77 THR A O 1
ATOM 567 N N . VAL A 1 78 ? -2.146 -0.131 -8.964 1.00 95.69 78 VAL A N 1
ATOM 568 C CA . VAL A 1 78 ? -2.593 1.034 -9.759 1.00 95.69 78 VAL A CA 1
ATOM 569 C C . VAL A 1 78 ? -3.707 0.718 -10.766 1.00 95.69 78 VAL A C 1
ATOM 571 O O . VAL A 1 78 ? -4.598 1.541 -10.972 1.00 95.69 78 VAL A O 1
ATOM 574 N N . ASP A 1 79 ? -3.726 -0.481 -11.343 1.00 94.62 79 ASP A N 1
ATOM 575 C CA . ASP A 1 79 ? -4.748 -0.881 -12.318 1.00 94.62 79 ASP A CA 1
ATOM 576 C C . ASP A 1 79 ? -6.130 -1.137 -11.696 1.00 94.62 79 ASP A C 1
ATOM 578 O O . ASP A 1 79 ? -7.138 -1.055 -12.388 1.00 94.62 79 ASP A O 1
ATOM 582 N N . TYR A 1 80 ? -6.193 -1.430 -10.396 1.00 97.12 80 TYR A N 1
ATOM 583 C CA . TYR A 1 80 ? -7.419 -1.780 -9.666 1.00 97.12 80 TYR A CA 1
ATOM 584 C C . TYR A 1 80 ? -7.505 -1.067 -8.306 1.00 97.12 80 TYR A C 1
ATOM 586 O O . TYR A 1 80 ? -8.080 -1.582 -7.344 1.00 97.12 80 TYR A O 1
ATOM 594 N N . LEU A 1 81 ? -6.916 0.129 -8.197 1.00 97.38 81 LEU A N 1
ATOM 595 C CA . LEU A 1 81 ? -6.843 0.858 -6.929 1.00 97.38 81 LEU A CA 1
ATOM 596 C C . LEU A 1 81 ? -8.233 1.224 -6.398 1.00 97.38 81 LEU A C 1
ATOM 598 O O . LEU A 1 81 ? -8.428 1.228 -5.185 1.00 97.38 81 LEU A O 1
ATOM 602 N N . GLU A 1 82 ? -9.206 1.487 -7.276 1.00 98.50 82 GLU A N 1
ATOM 603 C CA . GLU A 1 82 ? -10.591 1.779 -6.898 1.00 98.50 82 GLU A CA 1
ATOM 604 C C . GLU A 1 82 ? -11.281 0.552 -6.287 1.00 98.50 82 GLU A C 1
ATOM 606 O O . GLU A 1 82 ? -12.049 0.698 -5.336 1.00 98.50 82 GLU A O 1
ATOM 611 N N . ASP A 1 83 ? -10.952 -0.660 -6.743 1.00 98.56 83 ASP A N 1
ATOM 612 C CA . ASP A 1 83 ? -11.462 -1.894 -6.135 1.00 98.56 83 ASP A CA 1
ATOM 613 C C . ASP A 1 83 ? -10.911 -2.070 -4.714 1.00 98.56 83 ASP A C 1
ATOM 615 O O . ASP A 1 83 ? -11.639 -2.447 -3.793 1.00 98.56 83 ASP A O 1
ATOM 619 N N . VAL A 1 84 ? -9.624 -1.757 -4.505 1.00 98.50 84 VAL A N 1
ATOM 620 C CA . VAL A 1 84 ? -9.013 -1.753 -3.163 1.00 98.50 84 VAL A CA 1
ATOM 621 C C . VAL A 1 84 ? -9.627 -0.648 -2.299 1.00 98.50 84 VAL A C 1
ATOM 623 O O . VAL A 1 84 ? -9.887 -0.862 -1.112 1.00 98.50 84 VAL A O 1
ATOM 626 N N . ALA A 1 85 ? -9.892 0.522 -2.887 1.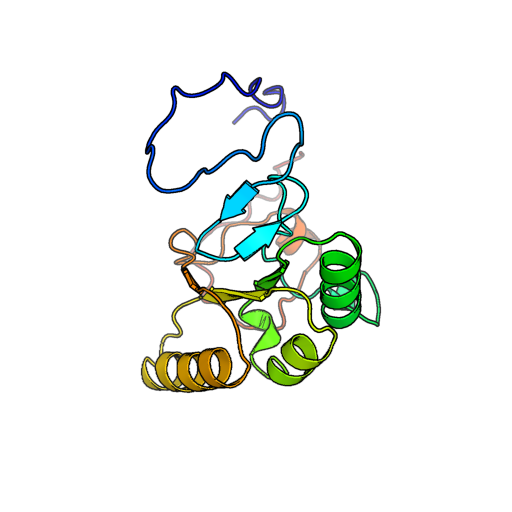00 98.38 85 ALA A N 1
ATOM 627 C CA . ALA A 1 85 ? -10.533 1.644 -2.215 1.00 98.38 85 ALA A CA 1
ATOM 628 C C . ALA A 1 85 ? -11.932 1.263 -1.701 1.00 98.38 85 ALA A C 1
ATOM 630 O O . ALA A 1 85 ? -12.234 1.466 -0.524 1.00 98.38 85 ALA A O 1
ATOM 631 N N . GLY A 1 86 ? -12.740 0.635 -2.560 1.00 98.44 86 GLY A N 1
ATOM 632 C CA . GLY A 1 86 ? -14.106 0.196 -2.272 1.00 98.44 86 GLY A CA 1
ATOM 633 C C . GLY A 1 86 ? -14.218 -1.101 -1.466 1.00 98.44 86 GLY A C 1
ATOM 634 O O . GLY A 1 86 ? -15.317 -1.491 -1.078 1.00 98.44 86 GLY A O 1
ATOM 635 N N . ALA A 1 87 ? -13.110 -1.789 -1.175 1.00 98.50 87 ALA A N 1
ATOM 636 C CA . ALA A 1 87 ? -13.147 -3.052 -0.439 1.00 98.50 87 ALA A CA 1
ATOM 637 C C . ALA A 1 87 ? -13.609 -2.898 1.024 1.00 98.50 87 ALA A C 1
ATOM 639 O O . ALA A 1 87 ? -14.072 -3.882 1.614 1.00 98.50 87 ALA A O 1
ATOM 640 N N . SER A 1 88 ? -13.450 -1.707 1.616 1.00 98.44 88 SER A N 1
ATOM 641 C CA . SER A 1 88 ? -13.878 -1.362 2.978 1.00 98.44 88 SER A CA 1
ATOM 642 C C . SER A 1 88 ? -13.913 0.155 3.203 1.00 98.44 88 SER A C 1
ATOM 644 O O . SER A 1 88 ? -13.162 0.887 2.564 1.00 98.44 88 SER A O 1
ATOM 646 N N . ASP A 1 89 ? -14.667 0.614 4.205 1.00 97.00 89 ASP A N 1
ATOM 647 C CA . ASP A 1 89 ? -14.671 2.024 4.648 1.00 97.00 89 ASP A CA 1
ATOM 648 C C . ASP A 1 89 ? -13.497 2.375 5.585 1.00 97.00 89 ASP A C 1
ATOM 650 O O . ASP A 1 89 ? -13.407 3.483 6.109 1.00 97.00 89 ASP A O 1
ATOM 654 N N . GLY A 1 90 ? -12.588 1.424 5.838 1.00 97.38 90 GLY A N 1
ATOM 655 C CA . GLY A 1 90 ? -11.421 1.661 6.687 1.00 97.38 90 GLY A CA 1
ATOM 656 C C . GLY A 1 90 ? -10.444 2.656 6.054 1.00 97.38 90 GLY A C 1
ATOM 657 O O . GLY A 1 90 ? -10.366 2.743 4.822 1.00 97.38 90 GLY A O 1
ATOM 658 N N . PRO A 1 91 ? -9.660 3.384 6.865 1.00 97.31 91 PRO A N 1
ATOM 659 C CA . PRO A 1 91 ? -8.737 4.373 6.341 1.00 97.31 91 PRO A CA 1
ATOM 660 C C . PRO A 1 91 ? -7.621 3.700 5.538 1.00 97.31 91 PRO A C 1
ATOM 662 O O . PRO A 1 91 ? -7.043 2.686 5.943 1.00 97.31 91 PRO A O 1
ATOM 665 N N . LYS A 1 92 ? -7.316 4.278 4.379 1.00 98.31 92 LYS A N 1
ATOM 666 C CA . LYS A 1 92 ? -6.294 3.776 3.462 1.00 98.31 92 LYS A CA 1
ATOM 667 C C . LYS A 1 92 ? -5.363 4.904 3.063 1.00 98.31 92 LYS A C 1
ATOM 669 O O . LYS A 1 92 ? -5.805 6.017 2.778 1.00 98.31 92 LYS A O 1
ATOM 674 N N . TRP A 1 93 ? -4.074 4.607 3.053 1.00 98.50 93 TRP A N 1
ATOM 675 C CA . TRP A 1 93 ? -3.031 5.482 2.528 1.00 98.50 93 TRP A CA 1
ATOM 676 C C . TRP A 1 93 ? -2.455 4.865 1.264 1.00 98.50 93 TRP A C 1
ATOM 678 O O . TRP A 1 93 ? -2.512 3.651 1.083 1.00 98.50 93 TRP A O 1
ATOM 688 N N . TRP A 1 94 ? -1.895 5.689 0.391 1.00 98.56 94 TRP A N 1
ATOM 689 C CA . TRP A 1 94 ? -1.294 5.236 -0.854 1.00 98.56 94 TRP A CA 1
ATOM 690 C C . TRP A 1 94 ? 0.224 5.273 -0.761 1.00 98.56 94 TRP A C 1
ATOM 692 O O . TRP A 1 94 ? 0.801 6.330 -0.522 1.00 98.56 94 TRP A O 1
ATOM 702 N N . GLN A 1 95 ? 0.894 4.145 -0.964 1.00 98.38 95 GLN A N 1
ATOM 703 C CA . GLN A 1 95 ? 2.332 4.127 -1.189 1.00 98.38 95 GLN A CA 1
ATOM 704 C C . GLN A 1 95 ? 2.615 4.512 -2.636 1.00 98.38 95 GLN A C 1
ATOM 706 O O . GLN A 1 95 ? 2.069 3.905 -3.552 1.00 98.38 95 GLN A O 1
ATOM 711 N N . LEU A 1 96 ? 3.495 5.494 -2.825 1.00 96.75 96 LEU A N 1
ATOM 712 C CA . LEU A 1 96 ? 3.864 6.050 -4.120 1.00 96.75 96 LEU A CA 1
ATOM 713 C C . LEU A 1 96 ? 5.270 5.599 -4.531 1.00 96.75 96 LEU A C 1
ATOM 715 O O . LEU A 1 96 ? 6.252 5.935 -3.863 1.00 96.75 96 LEU A O 1
ATOM 719 N N . TYR A 1 97 ? 5.353 4.925 -5.678 1.00 93.56 97 TYR A N 1
ATOM 720 C CA . TYR A 1 97 ? 6.528 4.960 -6.546 1.00 93.56 97 TYR A CA 1
ATOM 721 C C . TYR A 1 97 ? 6.313 5.994 -7.647 1.00 93.56 97 TYR A C 1
ATOM 723 O O . TYR A 1 97 ? 5.272 6.002 -8.297 1.00 93.56 97 TYR A O 1
ATOM 731 N N . VAL A 1 98 ? 7.297 6.866 -7.868 1.00 92.56 98 VAL A N 1
ATOM 732 C CA . VAL A 1 98 ? 7.226 7.846 -8.958 1.00 92.56 98 VAL A CA 1
ATOM 733 C C . VAL A 1 98 ? 7.586 7.145 -10.265 1.00 92.56 98 VAL A C 1
ATOM 735 O O . VAL A 1 98 ? 8.726 6.711 -10.438 1.00 92.56 98 VAL A O 1
ATOM 738 N N . PHE A 1 99 ? 6.628 7.047 -11.183 1.00 89.44 99 PHE A N 1
ATOM 739 C CA . PHE A 1 99 ? 6.843 6.442 -12.497 1.00 89.44 99 PHE A CA 1
ATOM 740 C C . PHE A 1 99 ? 7.727 7.325 -13.375 1.00 89.44 99 PHE A C 1
ATOM 742 O O . PHE A 1 99 ? 7.781 8.547 -13.193 1.00 89.44 99 PHE A O 1
ATOM 749 N N . THR A 1 100 ? 8.445 6.703 -14.315 1.00 88.31 100 THR A N 1
ATOM 750 C CA . THR A 1 100 ? 9.323 7.400 -15.268 1.00 88.31 100 THR A CA 1
ATOM 751 C C . THR A 1 100 ? 8.557 8.508 -15.983 1.00 88.31 100 THR A C 1
ATOM 753 O O . THR A 1 100 ? 8.972 9.668 -15.935 1.00 88.31 100 THR A O 1
ATOM 756 N N . GLU A 1 101 ? 7.388 8.166 -16.528 1.00 91.81 101 GLU A N 1
ATOM 757 C CA . GLU A 1 101 ? 6.462 9.125 -17.114 1.00 91.81 101 GLU A CA 1
ATOM 758 C C . GLU A 1 101 ? 5.706 9.872 -16.012 1.00 91.81 101 GLU A C 1
ATOM 760 O O . GLU A 1 101 ? 4.837 9.345 -15.314 1.00 91.81 101 GLU A O 1
ATOM 765 N N . ARG A 1 102 ? 6.050 11.150 -15.831 1.00 93.62 102 ARG A N 1
ATOM 766 C CA . ARG A 1 102 ? 5.489 11.969 -14.745 1.00 93.62 102 ARG A CA 1
ATOM 767 C C . ARG A 1 102 ? 3.986 12.197 -14.889 1.00 93.62 102 ARG A C 1
ATOM 769 O O . ARG A 1 102 ? 3.316 12.327 -13.869 1.00 93.62 102 ARG A O 1
ATOM 776 N N . GLY A 1 103 ? 3.469 12.201 -16.120 1.00 96.56 103 GLY A N 1
ATOM 777 C CA . GLY A 1 103 ? 2.032 12.278 -16.391 1.00 96.56 103 GLY A CA 1
ATOM 778 C C . GLY A 1 103 ? 1.265 11.128 -15.738 1.00 96.56 103 GLY A C 1
ATOM 779 O O . GLY A 1 103 ? 0.313 11.375 -15.010 1.00 96.56 103 GLY A O 1
ATOM 780 N N . GLU A 1 104 ? 1.767 9.896 -15.854 1.00 94.12 104 GLU A N 1
ATOM 781 C CA . GLU A 1 104 ? 1.139 8.721 -15.235 1.00 94.12 104 GLU A CA 1
ATOM 782 C C . GLU A 1 104 ? 1.111 8.820 -13.706 1.00 94.12 104 GLU A C 1
ATOM 784 O O . GLU A 1 104 ? 0.138 8.428 -13.063 1.00 94.12 104 GLU A O 1
ATOM 789 N N . THR A 1 105 ? 2.162 9.392 -13.104 1.00 95.94 105 THR A N 1
ATOM 790 C CA . THR A 1 105 ? 2.182 9.639 -11.655 1.00 95.94 105 THR A CA 1
ATOM 791 C C . THR A 1 105 ? 1.106 10.647 -11.248 1.00 95.94 105 THR A C 1
ATOM 793 O O . THR A 1 105 ? 0.433 10.450 -10.236 1.00 95.94 105 THR A O 1
ATOM 796 N N . VAL A 1 106 ? 0.935 11.721 -12.023 1.00 97.62 106 VAL A N 1
ATOM 797 C CA . VAL A 1 106 ? -0.090 12.745 -11.773 1.00 97.62 106 VAL A CA 1
ATOM 798 C C . VAL A 1 106 ? -1.492 12.153 -11.923 1.00 97.62 106 VAL A C 1
ATOM 800 O O . VAL A 1 106 ? -2.309 12.297 -11.014 1.00 97.62 106 VAL A O 1
ATOM 803 N N . ASP A 1 107 ? -1.748 11.419 -13.004 1.00 97.12 107 ASP A N 1
ATOM 804 C CA . ASP A 1 107 ? -3.042 10.786 -13.272 1.00 97.12 107 ASP A CA 1
ATOM 805 C C . ASP A 1 107 ? -3.409 9.765 -12.188 1.00 97.12 107 ASP A C 1
ATOM 807 O O . ASP A 1 107 ? -4.531 9.755 -11.672 1.00 97.12 107 ASP A O 1
ATOM 811 N N . MET A 1 108 ? -2.441 8.951 -11.760 1.00 97.25 108 MET A N 1
ATOM 812 C CA . MET A 1 108 ? -2.613 8.044 -10.627 1.00 97.25 108 MET A CA 1
ATOM 813 C C . MET A 1 108 ? -2.947 8.808 -9.342 1.00 97.25 108 MET A C 1
ATOM 815 O O . MET A 1 108 ? -3.861 8.409 -8.624 1.00 97.25 108 MET A O 1
ATOM 819 N N . LEU A 1 109 ? -2.246 9.902 -9.027 1.00 98.19 109 LEU A N 1
ATOM 820 C CA . LEU A 1 109 ? -2.519 10.679 -7.814 1.00 98.19 109 LEU A CA 1
ATOM 821 C C . LEU A 1 109 ? -3.911 11.324 -7.832 1.00 98.19 109 LEU A C 1
ATOM 823 O O . LEU A 1 109 ? -4.554 11.394 -6.783 1.00 98.19 109 LEU A O 1
ATOM 827 N N . HIS A 1 110 ? -4.417 11.726 -9.001 1.00 98.38 110 HIS A N 1
ATOM 828 C CA . HIS A 1 110 ? -5.807 12.164 -9.143 1.00 98.38 110 HIS A CA 1
ATOM 829 C C . HIS A 1 110 ? -6.798 11.045 -8.809 1.00 98.38 110 HIS A C 1
ATOM 831 O O . HIS A 1 110 ? -7.750 11.285 -8.064 1.00 98.38 110 HIS A O 1
ATOM 837 N N . ARG A 1 111 ? -6.556 9.821 -9.293 1.00 98.38 111 ARG A N 1
ATOM 838 C CA . ARG A 1 111 ? -7.383 8.645 -8.968 1.00 98.38 111 ARG A CA 1
ATOM 839 C C . ARG A 1 111 ? -7.329 8.303 -7.482 1.00 98.38 111 ARG A C 1
ATOM 841 O O . ARG A 1 111 ? -8.366 8.121 -6.856 1.00 98.38 111 ARG A O 1
ATOM 848 N N . VAL A 1 112 ? -6.136 8.301 -6.892 1.00 98.44 112 VAL A N 1
ATOM 849 C CA . VAL A 1 112 ? -5.915 8.078 -5.454 1.00 98.44 112 VAL A CA 1
ATOM 850 C C . VAL A 1 112 ? -6.677 9.104 -4.614 1.00 98.44 112 VAL A C 1
ATOM 852 O O . VAL A 1 112 ? -7.374 8.738 -3.668 1.00 98.44 112 VAL A O 1
ATOM 855 N N . HIS A 1 113 ? -6.598 10.386 -4.969 1.00 97.75 113 HIS A N 1
ATOM 856 C CA . HIS A 1 113 ? -7.352 11.424 -4.274 1.00 97.75 113 HIS A CA 1
ATOM 857 C C . HIS A 1 113 ? -8.869 11.227 -4.431 1.00 97.75 113 HIS A C 1
ATOM 859 O O . HIS A 1 113 ? -9.596 11.242 -3.439 1.00 97.75 113 HIS A O 1
ATOM 865 N N . GLY A 1 114 ? -9.342 10.978 -5.658 1.00 98.31 114 GLY A N 1
ATOM 866 C CA . GLY A 1 114 ? -10.759 10.747 -5.953 1.00 98.31 114 GLY A CA 1
ATOM 867 C C . GLY A 1 114 ? -11.341 9.499 -5.280 1.00 98.31 114 GLY A C 1
ATOM 868 O O . GLY A 1 114 ? -12.518 9.485 -4.932 1.00 98.31 114 GLY A O 1
ATOM 869 N N . ALA A 1 115 ? -10.515 8.481 -5.037 1.00 98.19 115 ALA A N 1
ATOM 870 C CA . ALA A 1 115 ? -10.89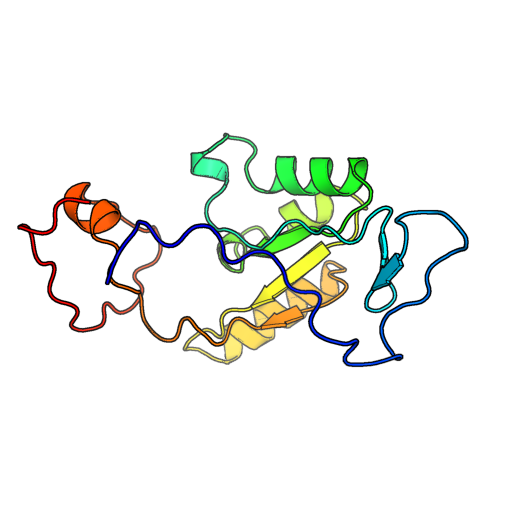3 7.245 -4.356 1.00 98.19 115 ALA A CA 1
ATOM 871 C C . ALA A 1 115 ? -10.874 7.351 -2.814 1.00 98.19 115 ALA A C 1
ATOM 873 O O . ALA A 1 115 ? -11.159 6.371 -2.127 1.00 98.19 115 ALA A O 1
ATOM 874 N N . GLY A 1 116 ? -10.553 8.524 -2.252 1.00 96.94 116 GLY A N 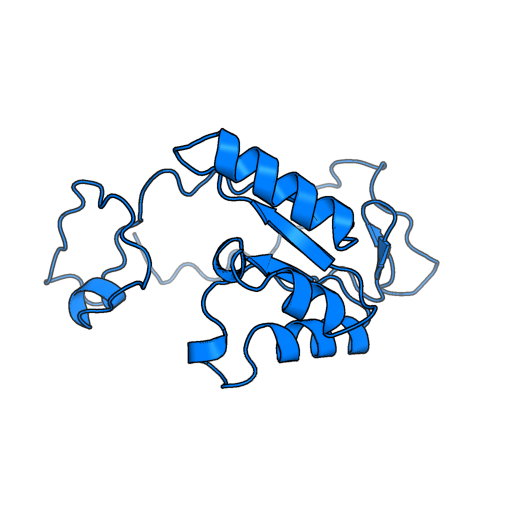1
ATOM 875 C CA . GLY A 1 116 ? -10.661 8.787 -0.814 1.00 96.94 116 GLY A CA 1
ATOM 876 C C . GLY A 1 116 ? -9.478 8.299 0.028 1.00 96.94 116 GLY A C 1
ATOM 877 O O . GLY A 1 116 ? -9.618 8.122 1.239 1.00 96.94 116 GLY A O 1
ATOM 878 N N . PHE A 1 117 ? -8.307 8.082 -0.575 1.00 97.81 117 PHE A N 1
ATOM 879 C CA . PHE A 1 117 ? -7.092 7.809 0.192 1.00 97.81 117 PHE A CA 1
ATOM 880 C C . PHE A 1 117 ? -6.687 9.041 1.014 1.00 97.81 117 PHE A C 1
ATOM 882 O O . PHE A 1 117 ? -6.589 10.150 0.492 1.00 97.81 117 PHE A O 1
ATOM 889 N N . ALA A 1 118 ? -6.425 8.841 2.307 1.00 95.25 118 ALA A N 1
ATOM 890 C CA . ALA A 1 118 ? -6.240 9.940 3.258 1.00 95.25 118 ALA A CA 1
ATOM 891 C C . ALA A 1 118 ? -4.825 10.545 3.248 1.00 95.25 118 ALA A C 1
ATOM 893 O O . ALA A 1 118 ? -4.632 11.676 3.684 1.00 95.25 118 ALA A O 1
ATOM 894 N N . ALA A 1 119 ? -3.826 9.797 2.773 1.00 96.56 119 ALA A N 1
ATOM 895 C CA . ALA A 1 119 ? -2.441 10.252 2.718 1.00 96.56 119 ALA A CA 1
ATOM 896 C C . ALA A 1 119 ? -1.636 9.509 1.646 1.00 96.56 119 ALA A C 1
ATOM 898 O O . ALA A 1 119 ? -2.026 8.432 1.185 1.00 96.56 119 ALA A O 1
ATOM 899 N N . VAL A 1 120 ? -0.473 10.073 1.309 1.00 97.69 120 VAL A N 1
ATOM 900 C CA . VAL A 1 120 ? 0.522 9.475 0.413 1.00 97.69 120 VAL A CA 1
ATOM 901 C C . VAL A 1 120 ? 1.815 9.195 1.182 1.00 97.69 120 VAL A C 1
ATOM 903 O O . VAL A 1 120 ? 2.346 10.065 1.868 1.00 97.69 120 VAL A O 1
ATOM 906 N N . CYS A 1 121 ? 2.341 7.982 1.039 1.00 97.81 121 CYS A N 1
ATOM 907 C CA . CYS A 1 121 ? 3.620 7.529 1.567 1.00 97.81 121 CYS A CA 1
ATOM 908 C C . CYS A 1 121 ? 4.610 7.360 0.405 1.00 97.81 121 CYS A C 1
ATOM 910 O O . CYS A 1 121 ? 4.568 6.371 -0.324 1.00 97.81 121 CYS A O 1
ATOM 912 N N . LEU A 1 122 ? 5.483 8.346 0.196 1.00 97.06 122 LEU A N 1
ATOM 913 C CA . LEU A 1 122 ? 6.484 8.301 -0.869 1.00 97.06 122 LEU A CA 1
ATOM 914 C C . LEU A 1 122 ? 7.630 7.351 -0.501 1.00 97.06 122 LEU A C 1
ATOM 916 O O . LEU A 1 122 ? 8.328 7.562 0.491 1.00 97.06 122 LEU A O 1
ATOM 920 N N . THR A 1 123 ? 7.860 6.337 -1.332 1.00 95.25 123 THR A N 1
ATOM 921 C CA . THR A 1 123 ? 9.001 5.429 -1.182 1.00 95.25 123 THR A CA 1
ATOM 922 C C . THR A 1 123 ? 10.215 5.990 -1.917 1.00 95.25 123 THR A C 1
ATOM 924 O O . THR A 1 123 ? 10.217 6.076 -3.142 1.00 95.25 123 THR A O 1
ATOM 927 N N . VAL A 1 124 ? 11.248 6.382 -1.166 1.00 94.00 124 VAL A N 1
ATOM 928 C CA . VAL A 1 124 ? 12.454 7.063 -1.689 1.00 94.00 124 VAL A CA 1
ATOM 929 C C . VAL A 1 124 ? 13.701 6.173 -1.746 1.00 94.00 124 VAL A C 1
ATOM 931 O O . VAL A 1 124 ? 14.739 6.602 -2.240 1.00 94.00 124 VAL A O 1
ATOM 934 N N . ASP A 1 125 ? 13.621 4.945 -1.237 1.00 90.31 125 ASP A N 1
ATOM 935 C CA . ASP A 1 125 ? 14.750 4.021 -1.060 1.00 90.31 125 ASP A CA 1
ATOM 936 C C . ASP A 1 125 ? 14.842 2.928 -2.140 1.00 90.31 125 ASP A C 1
ATOM 938 O O . ASP A 1 125 ? 15.702 2.052 -2.066 1.00 90.31 125 ASP A O 1
ATOM 942 N N . PHE A 1 126 ? 13.996 2.993 -3.171 1.00 84.94 126 PHE A N 1
ATOM 943 C CA . PHE A 1 126 ? 13.937 2.004 -4.250 1.00 84.94 126 PHE A CA 1
ATOM 944 C C . PHE A 1 126 ? 14.154 2.633 -5.644 1.00 84.94 126 PHE A C 1
ATOM 946 O O . PHE A 1 126 ? 13.281 2.545 -6.507 1.00 84.94 126 PHE A O 1
ATOM 953 N N . PRO A 1 127 ? 15.296 3.305 -5.897 1.00 78.88 127 PRO A N 1
ATOM 954 C CA . PRO A 1 127 ? 15.595 3.869 -7.217 1.00 78.88 127 PRO A CA 1
ATOM 955 C C . PRO A 1 127 ? 15.953 2.794 -8.258 1.00 78.88 127 PRO A C 1
ATOM 957 O O . PRO A 1 127 ? 15.818 3.026 -9.455 1.00 78.88 127 PRO A O 1
ATOM 960 N N . VAL A 1 128 ? 16.422 1.629 -7.803 1.00 78.94 128 VAL A N 1
ATOM 961 C CA . VAL A 1 128 ? 16.748 0.450 -8.614 1.00 78.94 128 VAL A CA 1
ATOM 962 C C . VAL A 1 128 ? 16.310 -0.806 -7.872 1.00 78.94 128 VAL A C 1
ATOM 964 O O . VAL A 1 128 ? 16.214 -0.812 -6.640 1.00 78.94 128 VAL A O 1
ATOM 967 N N . THR A 1 129 ? 16.090 -1.895 -8.604 1.00 76.25 129 THR A N 1
ATOM 968 C CA . THR A 1 129 ? 15.795 -3.187 -7.979 1.00 76.25 129 THR A CA 1
ATOM 969 C C . THR A 1 129 ? 17.007 -3.671 -7.187 1.00 76.25 129 THR A C 1
ATOM 971 O O . THR A 1 129 ? 18.098 -3.794 -7.735 1.00 76.25 129 THR A O 1
ATOM 974 N N . GLY A 1 130 ? 16.824 -3.957 -5.897 1.00 78.00 130 GLY A N 1
ATOM 975 C CA . GLY A 1 130 ? 17.881 -4.539 -5.067 1.00 78.00 130 GLY A CA 1
ATOM 976 C C . GLY A 1 130 ? 18.201 -5.991 -5.444 1.00 78.00 130 GLY A C 1
ATOM 977 O O . GLY A 1 130 ? 17.338 -6.719 -5.935 1.00 78.00 130 GLY A O 1
ATOM 978 N N . LEU A 1 131 ? 19.426 -6.439 -5.153 1.00 82.19 131 LEU A N 1
ATOM 979 C CA . LEU A 1 131 ? 19.859 -7.814 -5.414 1.00 82.19 131 LEU A CA 1
ATOM 980 C C . LEU A 1 131 ? 19.226 -8.779 -4.409 1.00 82.19 131 LEU A C 1
ATOM 982 O O . LEU A 1 131 ? 19.655 -8.892 -3.259 1.00 82.19 131 LEU A O 1
ATOM 986 N N . ARG A 1 132 ? 18.202 -9.503 -4.852 1.00 82.88 132 ARG A N 1
ATOM 987 C CA . ARG A 1 132 ? 17.512 -10.510 -4.046 1.00 82.88 132 ARG A CA 1
ATOM 988 C C . ARG A 1 132 ? 17.950 -11.897 -4.494 1.00 82.88 132 ARG A C 1
ATOM 990 O O . ARG A 1 132 ? 17.357 -12.493 -5.379 1.00 82.88 132 ARG A O 1
ATOM 997 N N . HIS A 1 133 ? 18.976 -12.440 -3.843 1.00 82.88 133 HIS A N 1
ATOM 998 C CA . HIS A 1 133 ? 19.561 -13.734 -4.225 1.00 82.88 133 HIS A CA 1
ATOM 999 C C . HIS A 1 133 ? 18.556 -14.895 -4.256 1.00 82.88 133 HIS A C 1
ATOM 1001 O O . HIS A 1 133 ? 18.715 -15.819 -5.047 1.00 82.88 133 HIS A O 1
ATOM 1007 N N . ARG A 1 134 ? 17.525 -14.867 -3.401 1.00 85.38 134 ARG A N 1
ATOM 1008 C CA . ARG A 1 134 ? 16.448 -15.870 -3.434 1.00 85.38 134 ARG A CA 1
ATOM 1009 C C . ARG A 1 134 ? 15.592 -15.734 -4.689 1.00 85.38 134 ARG A C 1
ATOM 1011 O O . ARG A 1 134 ? 15.257 -16.753 -5.276 1.00 85.38 134 ARG A O 1
ATOM 1018 N N . ASP A 1 135 ? 15.293 -14.507 -5.102 1.00 85.69 135 ASP A N 1
ATOM 1019 C CA . ASP A 1 135 ? 14.519 -14.233 -6.311 1.00 85.69 135 ASP A CA 1
ATOM 1020 C C . ASP A 1 135 ? 15.313 -14.706 -7.537 1.00 85.69 135 ASP A C 1
ATOM 1022 O O . ASP A 1 135 ? 14.780 -15.448 -8.352 1.00 85.69 135 ASP A O 1
ATOM 1026 N N . THR A 1 136 ? 16.619 -14.408 -7.603 1.00 81.06 136 THR A N 1
ATOM 1027 C CA . THR A 1 136 ? 17.496 -14.899 -8.681 1.00 81.06 136 THR A CA 1
ATOM 1028 C C . THR A 1 136 ? 17.622 -16.422 -8.701 1.00 81.06 136 THR A C 1
ATOM 1030 O O . THR A 1 136 ? 17.551 -17.025 -9.760 1.00 81.06 136 THR A O 1
ATOM 1033 N N . ARG A 1 137 ? 17.801 -17.070 -7.543 1.00 83.56 137 ARG A N 1
ATOM 1034 C CA . ARG A 1 137 ? 17.937 -18.536 -7.460 1.00 83.56 137 ARG A CA 1
ATOM 1035 C C . ARG A 1 137 ? 16.665 -19.273 -7.876 1.00 83.56 137 ARG A C 1
ATOM 1037 O O . ARG A 1 137 ? 16.750 -20.402 -8.345 1.00 83.56 137 ARG A O 1
ATOM 1044 N N . ASN A 1 138 ? 15.510 -18.663 -7.635 1.00 86.38 138 ASN A N 1
ATOM 1045 C CA . ASN A 1 138 ? 14.208 -19.270 -7.879 1.00 86.38 138 ASN A CA 1
ATOM 1046 C C . ASN A 1 138 ? 13.589 -18.829 -9.212 1.00 86.38 138 ASN A C 1
ATOM 1048 O O . ASN A 1 138 ? 12.396 -19.061 -9.400 1.00 86.38 138 ASN A O 1
ATOM 1052 N N . ASP A 1 139 ? 14.353 -18.152 -10.080 1.00 82.75 139 ASP A N 1
ATOM 1053 C CA . ASP A 1 139 ? 13.866 -17.553 -11.330 1.00 82.75 139 ASP A CA 1
ATOM 1054 C C . ASP A 1 139 ? 12.561 -16.768 -11.122 1.00 82.75 139 ASP A C 1
ATOM 1056 O O . ASP A 1 139 ? 11.588 -16.870 -11.872 1.00 82.75 139 ASP A O 1
ATOM 1060 N N . PHE A 1 140 ? 12.514 -16.017 -10.020 1.00 82.44 140 PHE A N 1
ATOM 1061 C CA . PHE A 1 140 ? 11.329 -15.286 -9.620 1.00 82.44 140 PHE A CA 1
ATOM 1062 C C . PHE A 1 140 ? 11.120 -14.109 -10.561 1.00 82.44 140 PHE A C 1
ATOM 1064 O O . PHE A 1 140 ? 11.791 -13.080 -10.469 1.00 82.44 140 PHE A O 1
ATOM 1071 N N . ASP A 1 141 ? 10.142 -14.272 -11.440 1.00 73.81 141 ASP A N 1
ATOM 1072 C CA . ASP A 1 141 ? 9.717 -13.209 -12.325 1.00 73.81 141 ASP A CA 1
ATOM 1073 C C . ASP A 1 141 ? 8.762 -12.250 -11.602 1.00 73.81 141 ASP A C 1
ATOM 1075 O O . ASP A 1 141 ? 7.799 -12.654 -10.926 1.00 73.81 141 ASP A O 1
ATOM 1079 N N . MET A 1 142 ? 9.068 -10.962 -11.731 1.00 66.75 142 MET A N 1
ATOM 1080 C CA . MET A 1 142 ? 8.231 -9.873 -11.254 1.00 66.75 142 MET A CA 1
ATOM 1081 C C . MET A 1 142 ? 7.383 -9.393 -12.429 1.00 66.75 142 MET A C 1
ATOM 1083 O O . MET A 1 142 ? 7.933 -9.090 -13.481 1.00 66.75 142 MET A O 1
ATOM 1087 N N . PRO A 1 143 ? 6.062 -9.225 -12.263 1.00 60.72 143 PRO A N 1
ATOM 1088 C CA . PRO A 1 143 ? 5.177 -8.861 -13.371 1.00 60.72 143 PRO A CA 1
ATOM 1089 C C . PRO A 1 143 ? 5.412 -7.444 -13.935 1.00 60.72 143 PRO A C 1
ATOM 1091 O O . PRO A 1 143 ? 4.789 -7.079 -14.925 1.00 60.72 143 PRO A O 1
ATOM 1094 N N . ILE A 1 144 ? 6.315 -6.653 -13.343 1.00 57.81 144 ILE A N 1
ATOM 1095 C CA . ILE A 1 144 ? 6.800 -5.383 -13.900 1.00 57.81 144 ILE A CA 1
ATOM 1096 C C . ILE A 1 144 ? 8.316 -5.446 -14.066 1.00 57.81 144 ILE A C 1
ATOM 1098 O O . ILE A 1 144 ? 9.054 -5.654 -13.098 1.00 57.81 144 ILE A O 1
ATOM 1102 N N . GLY A 1 145 ? 8.758 -5.219 -15.304 1.00 52.72 145 GLY A N 1
ATOM 1103 C CA . GLY A 1 145 ? 10.159 -5.106 -15.693 1.00 52.72 145 GLY A CA 1
ATOM 1104 C C . GLY A 1 145 ? 10.771 -3.827 -15.138 1.00 52.72 145 GLY A C 1
ATOM 1105 O O . GLY A 1 145 ? 10.8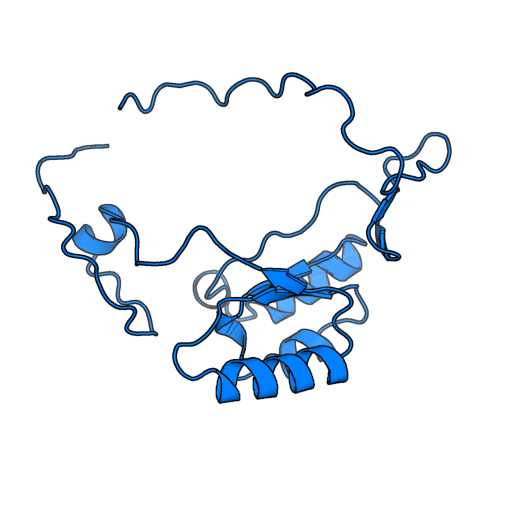21 -2.800 -15.810 1.00 52.72 145 GLY A O 1
ATOM 1106 N N . LEU A 1 146 ? 11.215 -3.875 -13.887 1.00 55.50 146 LEU A N 1
ATOM 1107 C CA . LEU A 1 146 ? 12.019 -2.807 -13.316 1.00 55.50 146 LEU A CA 1
ATOM 1108 C C . LEU A 1 146 ? 13.432 -2.866 -13.910 1.00 55.50 146 LEU A C 1
ATOM 1110 O O . LEU A 1 146 ? 13.962 -3.968 -14.083 1.00 55.50 146 LEU A O 1
ATOM 1114 N N . PRO A 1 147 ? 14.080 -1.716 -14.173 1.00 54.19 147 PRO A N 1
ATOM 1115 C CA . PRO A 1 147 ? 15.477 -1.700 -14.575 1.00 54.19 147 PRO A CA 1
ATOM 1116 C C . PRO A 1 147 ? 16.303 -2.463 -13.536 1.00 54.19 147 PRO A C 1
ATOM 1118 O O . PRO A 1 147 ? 16.327 -2.114 -12.348 1.00 54.19 147 PRO A O 1
ATOM 1121 N N . GLN A 1 148 ? 16.946 -3.544 -13.969 1.00 56.16 148 GLN A N 1
ATOM 1122 C CA . GLN A 1 148 ? 17.942 -4.212 -13.152 1.00 56.16 148 GLN A CA 1
ATOM 1123 C C . GLN A 1 148 ? 19.183 -3.323 -13.169 1.00 56.16 148 GLN A C 1
ATOM 1125 O O . GLN A 1 148 ? 19.750 -3.055 -14.227 1.00 56.16 148 GLN A O 1
ATOM 1130 N N . GLY A 1 149 ? 19.582 -2.821 -11.999 1.00 57.84 149 GLY A N 1
ATOM 1131 C CA . GLY A 1 149 ? 20.939 -2.304 -11.854 1.00 57.84 149 GLY A CA 1
ATOM 1132 C C . GLY A 1 149 ? 21.931 -3.432 -12.142 1.00 57.84 149 GLY A C 1
ATOM 1133 O O . GLY A 1 149 ? 21.587 -4.604 -11.982 1.00 57.84 149 GLY A O 1
ATOM 1134 N N . GLU A 1 150 ? 23.150 -3.092 -12.554 1.00 56.94 150 GLU A N 1
ATOM 1135 C CA . GLU A 1 150 ? 24.238 -4.061 -12.720 1.00 56.94 150 GLU A CA 1
ATOM 1136 C C . GLU A 1 150 ? 24.629 -4.614 -11.337 1.00 56.94 150 GLU A C 1
ATOM 1138 O O . GLU A 1 150 ? 25.524 -4.126 -10.653 1.00 56.94 150 GLU A O 1
ATOM 1143 N N . LEU A 1 151 ? 23.851 -5.584 -10.862 1.00 60.50 151 LEU A N 1
ATOM 1144 C CA . LEU A 1 151 ? 24.017 -6.254 -9.585 1.00 60.50 151 LEU A CA 1
ATOM 1145 C C . LEU A 1 151 ? 24.306 -7.719 -9.876 1.00 60.50 151 LEU A C 1
ATOM 1147 O O . LEU A 1 151 ? 23.419 -8.490 -10.238 1.00 60.50 151 LEU A O 1
ATOM 1151 N N . THR A 1 152 ? 25.569 -8.101 -9.728 1.00 64.31 152 THR A N 1
ATOM 1152 C CA . THR A 1 152 ? 26.007 -9.465 -10.015 1.00 64.31 152 THR A CA 1
ATOM 1153 C C . THR A 1 152 ? 25.554 -10.409 -8.910 1.00 64.31 152 THR A C 1
ATOM 1155 O O . THR A 1 152 ? 25.955 -10.286 -7.751 1.00 64.31 152 THR A O 1
ATOM 1158 N N . PHE A 1 153 ? 24.737 -11.390 -9.280 1.00 66.06 153 PHE A N 1
ATOM 1159 C CA . PHE A 1 153 ? 24.394 -12.501 -8.407 1.00 66.06 153 PHE A CA 1
ATOM 1160 C C . PHE A 1 153 ? 25.639 -13.348 -8.109 1.00 66.06 153 PHE A C 1
ATOM 1162 O O . PHE A 1 153 ? 26.254 -13.901 -9.018 1.00 66.06 153 PHE A O 1
ATOM 1169 N N . ALA A 1 154 ? 25.993 -13.461 -6.829 1.00 67.56 154 ALA A N 1
ATOM 1170 C CA . ALA A 1 154 ? 27.032 -14.366 -6.345 1.00 67.56 154 ALA A CA 1
ATOM 1171 C C . ALA A 1 154 ? 26.383 -15.698 -5.896 1.00 67.56 154 ALA A C 1
ATOM 1173 O O . ALA A 1 154 ? 25.648 -15.711 -4.899 1.00 67.56 154 ALA A O 1
ATOM 1174 N N . PRO A 1 155 ? 26.574 -16.801 -6.651 1.00 63.62 155 PRO A N 1
ATOM 1175 C CA . PRO A 1 155 ? 25.869 -18.070 -6.437 1.00 63.62 155 PRO A CA 1
ATOM 1176 C C . PRO A 1 155 ? 26.373 -18.863 -5.222 1.00 63.62 155 PRO A C 1
ATOM 1178 O O . PRO A 1 155 ? 25.669 -19.744 -4.732 1.00 63.62 155 PRO A O 1
ATOM 1181 N N . ASP A 1 156 ? 27.569 -18.547 -4.729 1.00 74.12 156 ASP A N 1
ATOM 1182 C CA . ASP A 1 156 ? 28.239 -19.165 -3.580 1.00 74.12 156 ASP A CA 1
ATOM 1183 C C . ASP A 1 156 ? 27.740 -18.640 -2.220 1.00 74.12 156 ASP A C 1
ATOM 1185 O O . ASP A 1 156 ? 28.037 -19.224 -1.174 1.00 74.12 156 ASP A O 1
ATOM 1189 N N . LEU A 1 157 ? 26.933 -17.574 -2.215 1.00 64.88 157 LEU A N 1
ATOM 1190 C CA . LEU A 1 157 ? 26.312 -17.045 -1.004 1.00 64.88 157 LEU A CA 1
ATOM 1191 C C . LEU A 1 157 ? 25.220 -17.993 -0.483 1.00 64.88 157 LEU A C 1
ATOM 1193 O O . LEU A 1 157 ? 24.109 -18.104 -1.019 1.00 64.88 157 LEU A O 1
ATOM 1197 N N . THR A 1 158 ? 25.560 -18.670 0.612 1.00 55.00 158 THR A N 1
ATOM 1198 C CA . THR A 1 158 ? 24.690 -19.561 1.378 1.00 55.00 158 THR A CA 1
ATOM 1199 C C . THR A 1 158 ? 24.260 -18.848 2.662 1.00 55.00 158 THR A C 1
ATOM 1201 O O . THR A 1 158 ? 25.011 -18.749 3.629 1.00 55.00 158 THR A O 1
ATOM 1204 N N . TRP A 1 159 ? 23.053 -18.288 2.661 1.00 61.88 159 TRP A N 1
ATOM 1205 C CA . TRP A 1 159 ? 22.360 -17.828 3.867 1.00 61.88 159 TRP A CA 1
ATOM 1206 C C . TRP A 1 159 ? 20.954 -18.406 3.929 1.00 61.88 159 TRP A C 1
ATOM 1208 O O . TRP A 1 159 ? 20.321 -18.578 2.855 1.00 61.88 159 TRP A O 1
#

Mean predicted aligned error: 9.86 Å

Secondary structure (DSSP, 8-state):
--TT-------------TTS----TTSS-EEETTEEESSS--B---S-GGGT-TTHHHHHHHHHHHTT--EEE-GGGGGGHHHHHHT-SS-EEEEE---SSHHHHHHHHHHHHHTT--EEEE--S-SSB---HHHHHTT---SS-PPBPS----TT---

pLDDT: mean 82.68, std 19.53, range [40.03, 98.75]

Radius of gyration: 18.53 Å; Cα contacts (8 Å, |Δi|>4): 193; chains: 1; bounding box: 43×37×46 Å

Foldseek 3Di:
DDPPPDPPPPPPDPDDDPPAFDDDPPFQWTQGLNAIARHPDEADEDPDQCVVPVCGLLVVLVVCQVNRHEYAYEPNCLVPVLVSLPSDPHAYAYEDDCDPPNVSSVVSVVVCVVSPHSYYHYDDPPPFDDDDLVCVVVVNDDPDDTDHDPDDRDPPDDD

Sequence (159 aa):
MDPRREPARLRALGDPSADARRSLAGGSSIELLGTSIDAPVLVAPWAYQKRAHPDGELATARAAARAKTVMVVSSTTVDYLEDVAGASDGPKWWQLYVFTERGETVDMLHRVHGAGFAAVCLTVDFPVTGLRHRDTRNDFDMPIGLPQGELTFAPDLTW